Protein AF-I1YK06-F1 (afdb_monomer_lite)

pLDDT: mean 90.53, std 10.98, range [34.44, 98.31]

Foldseek 3Di:
DVVLQVVLLCLLCVLLVFDDPVDGAAEEEDAPQVQCCVPPVRDDDDGAWAADLVRSYIYGHPPADPPPDLLSSLVSSLRSNVSSCVVVVQDDPPDDDLVSVLVSNLSSLVSSQVSCVVVVHDCVVSVVCNVCSVCVNVDDDD

Sequence (142 aa):
MKTLVEQLFIWAVTLSGYPDPDMRPNITALPTKTIMDEVCGGVLCNAVAYYDADTETIFYNENMDFSTDHYDRSFLVHEMVHFLQHKQGKLSATGMSCQERIALEQKAYQIQLFFLKEHKQQTYDTEMALAMLPSACQQPDS

Organism: Methylophaga frappieri (strain ATCC BAA-2434 / DSM 25690 / JAM7) (NCBI:txid754477)

Radius of gyration: 14.61 Å; chains: 1; bounding box: 38×36×34 Å

Secondary structure (DSSP, 8-state):
-HHHHHHHHHHHHHHH-PPP-S---EEEEE-HHHHHHHHHTTS-----EEEETTTTEEEEETT--TTT-HHHHHHHHHHHHHHHHHHTT-S-SSS--HHHHHHHHHHHHHHHHHHHHHTT---HHHHHHHHHGGGGGGS---

Structure (mmCIF, N/CA/C/O backbone):
data_AF-I1YK06-F1
#
_entry.id   AF-I1YK06-F1
#
loop_
_atom_site.group_PDB
_atom_site.id
_atom_site.type_symbol
_atom_site.label_atom_id
_atom_site.label_alt_id
_atom_site.label_comp_id
_atom_site.label_asym_id
_atom_site.label_entity_id
_atom_site.label_seq_id
_atom_site.pdbx_PDB_ins_code
_atom_site.Cartn_x
_atom_site.Cartn_y
_atom_site.Cartn_z
_atom_site.occupancy
_atom_site.B_iso_or_equiv
_atom_site.auth_seq_id
_atom_site.auth_comp_id
_atom_site.auth_asym_id
_atom_site.auth_atom_id
_atom_site.pdbx_PDB_model_num
ATOM 1 N N . MET A 1 1 ? 9.105 -16.135 -2.134 1.00 68.19 1 MET A N 1
ATOM 2 C CA . MET A 1 1 ? 7.957 -15.233 -1.908 1.00 68.19 1 MET A CA 1
ATOM 3 C C . MET A 1 1 ? 7.408 -15.319 -0.486 1.00 68.19 1 MET A C 1
ATOM 5 O O . MET A 1 1 ? 7.471 -14.316 0.201 1.00 68.19 1 MET A O 1
ATOM 9 N N . LYS A 1 2 ? 6.965 -16.489 0.010 1.00 76.81 2 LYS A N 1
ATOM 10 C CA . LYS A 1 2 ? 6.349 -16.622 1.351 1.00 76.81 2 LYS A CA 1
ATOM 11 C C . LYS A 1 2 ? 7.135 -15.951 2.495 1.00 76.81 2 LYS A C 1
ATOM 13 O O . LYS A 1 2 ? 6.567 -15.156 3.225 1.00 76.81 2 LYS A O 1
ATOM 18 N N . THR A 1 3 ? 8.445 -16.185 2.600 1.00 87.12 3 THR A N 1
ATOM 19 C CA . THR A 1 3 ? 9.286 -15.566 3.645 1.00 87.12 3 THR A CA 1
ATOM 20 C C . THR A 1 3 ? 9.351 -14.038 3.555 1.00 87.12 3 THR A C 1
ATOM 22 O O . THR A 1 3 ? 9.384 -13.375 4.583 1.00 87.12 3 THR A O 1
ATOM 25 N N . LEU A 1 4 ? 9.348 -13.474 2.342 1.00 90.88 4 LEU A N 1
ATOM 26 C CA . LEU A 1 4 ? 9.351 -12.023 2.146 1.00 90.88 4 LEU A CA 1
ATOM 27 C C . LEU A 1 4 ? 8.024 -11.415 2.602 1.00 90.88 4 LEU A C 1
ATOM 29 O O . LEU A 1 4 ? 8.022 -10.415 3.308 1.00 90.88 4 LEU A O 1
ATOM 33 N N . VAL A 1 5 ? 6.909 -12.042 2.225 1.00 91.81 5 VAL A N 1
ATOM 34 C CA . VAL A 1 5 ? 5.565 -11.596 2.608 1.00 91.81 5 VAL A CA 1
ATOM 35 C C . VAL A 1 5 ? 5.435 -11.532 4.127 1.00 91.81 5 VAL A C 1
ATOM 37 O O . VAL A 1 5 ? 4.997 -10.514 4.645 1.00 91.81 5 VAL A O 1
ATOM 40 N N . GLU A 1 6 ? 5.901 -12.556 4.844 1.00 93.56 6 GLU A N 1
ATOM 41 C CA . GLU A 1 6 ? 5.921 -12.546 6.314 1.00 93.56 6 GLU A CA 1
ATOM 42 C C . GLU A 1 6 ? 6.774 -11.403 6.881 1.00 93.56 6 GLU A C 1
ATOM 44 O O . GLU A 1 6 ? 6.343 -10.696 7.787 1.00 93.56 6 GLU A O 1
ATOM 49 N N . GLN A 1 7 ? 7.972 -11.183 6.332 1.00 94.50 7 GLN A N 1
ATOM 50 C CA . GLN A 1 7 ? 8.858 -10.107 6.785 1.00 94.50 7 GLN A CA 1
ATOM 51 C C . GLN A 1 7 ? 8.227 -8.723 6.590 1.00 94.50 7 GLN A C 1
ATOM 53 O O . GLN A 1 7 ? 8.264 -7.902 7.503 1.00 94.50 7 GLN A O 1
ATOM 58 N N . LEU A 1 8 ? 7.630 -8.464 5.424 1.00 96.69 8 LEU A N 1
ATOM 59 C CA . LEU A 1 8 ? 6.934 -7.205 5.142 1.00 96.69 8 LEU A CA 1
ATOM 60 C C . LEU A 1 8 ? 5.670 -7.053 5.997 1.00 96.69 8 LEU A C 1
ATOM 62 O O . LEU A 1 8 ? 5.367 -5.954 6.458 1.00 96.69 8 LEU A O 1
ATOM 66 N N . PHE A 1 9 ? 4.973 -8.150 6.285 1.00 97.25 9 PHE A N 1
ATOM 67 C CA . PHE A 1 9 ? 3.795 -8.114 7.144 1.00 97.25 9 PHE A CA 1
ATOM 68 C C . PHE A 1 9 ? 4.151 -7.755 8.591 1.00 97.25 9 PHE A C 1
ATOM 70 O O . PHE A 1 9 ? 3.448 -6.966 9.220 1.00 97.25 9 PHE A O 1
ATOM 77 N N . ILE A 1 10 ? 5.290 -8.239 9.102 1.00 96.44 10 ILE A N 1
ATOM 78 C CA . ILE A 1 10 ? 5.812 -7.833 10.416 1.00 96.44 10 ILE A CA 1
ATOM 79 C C . ILE A 1 10 ? 6.064 -6.321 10.460 1.00 96.44 10 ILE A C 1
ATOM 81 O O . ILE A 1 10 ? 5.735 -5.686 11.464 1.00 96.44 10 ILE A O 1
ATOM 85 N N . TRP A 1 11 ? 6.595 -5.725 9.385 1.00 97.31 11 TRP A N 1
ATOM 86 C CA . TRP A 1 11 ? 6.727 -4.268 9.281 1.00 97.31 11 TRP A CA 1
ATOM 87 C C . TRP A 1 11 ? 5.368 -3.572 9.379 1.00 97.31 11 TRP A C 1
ATOM 89 O O . TRP A 1 11 ? 5.216 -2.649 10.181 1.00 97.31 11 TRP A O 1
ATOM 99 N N . ALA A 1 12 ? 4.374 -4.035 8.616 1.00 97.75 12 ALA A N 1
ATOM 100 C CA . ALA A 1 12 ? 3.031 -3.462 8.626 1.00 97.75 12 ALA A CA 1
ATOM 101 C C . ALA A 1 12 ? 2.383 -3.543 10.020 1.00 97.75 12 ALA A C 1
ATOM 103 O O . ALA A 1 12 ? 1.906 -2.529 10.529 1.00 97.75 12 ALA A O 1
ATOM 104 N N . VAL A 1 13 ? 2.429 -4.703 10.681 1.00 97.50 13 VAL A N 1
ATOM 105 C CA . VAL A 1 13 ? 1.917 -4.908 12.051 1.00 97.50 13 VAL A CA 1
ATOM 106 C C . VAL A 1 13 ? 2.639 -3.995 13.046 1.00 97.50 13 VAL A C 1
ATOM 108 O O . VAL A 1 13 ? 2.001 -3.216 13.755 1.00 97.50 13 VAL A O 1
ATOM 111 N N . THR A 1 14 ? 3.974 -4.018 13.047 1.00 96.81 14 THR A N 1
ATOM 112 C CA . THR A 1 14 ? 4.795 -3.277 14.020 1.00 96.81 14 THR A CA 1
ATOM 113 C C . THR A 1 14 ? 4.616 -1.764 13.891 1.00 96.81 14 THR A C 1
ATOM 115 O O . THR A 1 14 ? 4.465 -1.074 14.897 1.00 96.81 14 THR A O 1
ATOM 118 N N . LEU A 1 15 ? 4.616 -1.231 12.665 1.00 96.31 15 LEU A N 1
ATOM 119 C CA . LEU A 1 15 ? 4.544 0.215 12.426 1.00 96.31 15 LEU A CA 1
ATOM 120 C C . LEU A 1 15 ? 3.113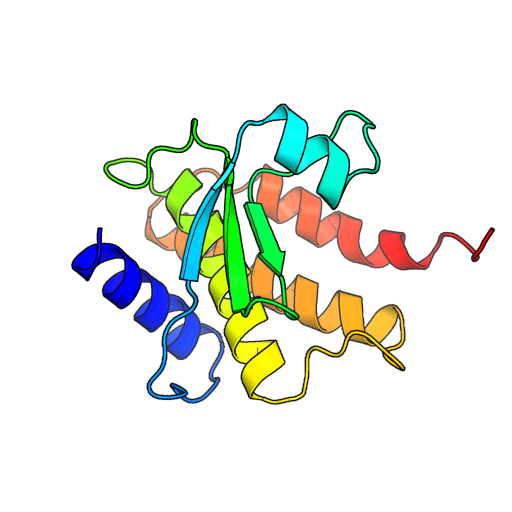 0.765 12.484 1.00 96.31 15 LEU A C 1
ATOM 122 O O . LEU A 1 15 ? 2.902 1.931 12.841 1.00 96.31 15 LEU A O 1
ATOM 126 N N . SER A 1 16 ? 2.112 -0.048 12.135 1.00 95.88 16 SER A N 1
ATOM 127 C CA . SER A 1 16 ? 0.710 0.366 12.242 1.00 95.88 16 SER A CA 1
ATOM 128 C C . SER A 1 16 ? 0.193 0.323 13.675 1.00 95.88 16 SER A C 1
ATOM 130 O O . SER A 1 16 ? -0.641 1.159 14.030 1.00 95.88 16 SER A O 1
ATOM 132 N N . GLY A 1 17 ? 0.704 -0.605 14.490 1.00 96.25 17 GLY A N 1
ATOM 133 C CA . GLY A 1 17 ? 0.186 -0.902 15.823 1.00 96.25 17 GLY A CA 1
ATOM 134 C C . GLY A 1 17 ? -1.110 -1.718 15.806 1.00 96.25 17 GLY A C 1
ATOM 135 O O . GLY A 1 17 ? -1.744 -1.860 16.851 1.00 96.25 17 GLY A O 1
ATOM 136 N N . TYR A 1 18 ? -1.530 -2.229 14.643 1.00 96.50 18 TYR A N 1
ATOM 137 C CA . TYR A 1 18 ? -2.650 -3.163 14.555 1.00 96.50 18 TYR A CA 1
ATOM 138 C C . TYR A 1 18 ? -2.227 -4.563 15.008 1.00 96.50 18 TYR A C 1
ATOM 140 O O . TYR A 1 18 ? -1.091 -4.957 14.752 1.00 96.50 18 TYR A O 1
ATOM 148 N N . PRO A 1 19 ? -3.112 -5.326 15.675 1.00 95.75 19 PRO A N 1
ATOM 149 C CA . PRO A 1 19 ? -2.801 -6.700 16.050 1.00 95.75 19 PRO A CA 1
ATOM 150 C C . PRO A 1 19 ? -2.643 -7.579 14.800 1.00 95.75 19 PRO A C 1
ATOM 152 O O . PRO A 1 19 ? -3.322 -7.356 13.795 1.00 95.75 19 PRO A O 1
ATOM 155 N N . ASP A 1 20 ? -1.763 -8.583 14.874 1.00 95.62 20 ASP A N 1
ATOM 156 C CA . ASP A 1 20 ? -1.651 -9.613 13.834 1.00 95.62 20 ASP A CA 1
ATOM 157 C C . ASP A 1 20 ? -2.948 -10.447 13.830 1.00 95.62 20 ASP A C 1
ATOM 159 O O . ASP A 1 20 ? -3.310 -10.994 14.874 1.00 95.62 20 ASP A O 1
ATOM 163 N N . PRO A 1 21 ? -3.684 -10.527 12.705 1.00 94.31 21 PRO A N 1
ATOM 164 C CA . PRO A 1 21 ? -4.929 -11.284 12.627 1.00 94.31 21 PRO A CA 1
ATOM 165 C C . PRO A 1 21 ? -4.721 -12.805 12.461 1.00 94.31 21 PRO A C 1
ATOM 167 O O . PRO A 1 21 ? -5.684 -13.502 12.155 1.00 94.31 21 PRO A O 1
ATOM 170 N N . ASP A 1 22 ? -3.490 -13.320 12.589 1.00 92.69 22 ASP A N 1
ATOM 171 C CA . ASP A 1 22 ? -3.104 -14.722 12.326 1.00 92.69 22 ASP A CA 1
ATOM 172 C C . ASP A 1 22 ? -3.439 -15.193 10.897 1.00 92.69 22 ASP A C 1
ATOM 174 O O . ASP A 1 22 ? -3.547 -16.384 10.592 1.00 92.69 22 ASP A O 1
ATOM 178 N N . MET A 1 23 ? -3.578 -14.235 9.983 1.00 92.06 23 MET A N 1
ATOM 179 C CA . MET A 1 23 ? -3.827 -14.462 8.568 1.00 92.06 23 MET A CA 1
ATOM 180 C C . MET A 1 23 ? -3.052 -13.464 7.715 1.00 92.06 23 MET A C 1
ATOM 182 O O . MET A 1 23 ? -2.604 -12.415 8.185 1.00 92.06 23 MET A O 1
ATOM 186 N N . ARG A 1 24 ? -2.869 -13.812 6.445 1.00 93.50 24 ARG A N 1
ATOM 187 C CA . ARG A 1 24 ? -2.156 -12.995 5.464 1.00 93.50 24 ARG A CA 1
ATOM 188 C C . ARG A 1 24 ? -3.073 -12.710 4.279 1.00 93.50 24 ARG A C 1
ATOM 190 O O . ARG A 1 24 ? -3.893 -13.572 3.957 1.00 93.50 24 ARG A O 1
ATOM 197 N N . PRO A 1 25 ? -2.934 -11.543 3.633 1.00 95.12 25 PRO A N 1
ATOM 198 C CA . PRO A 1 25 ? -3.637 -11.282 2.388 1.00 95.12 25 PRO A CA 1
ATOM 199 C C . PRO A 1 25 ? -3.144 -12.228 1.289 1.00 95.12 25 PRO A C 1
ATOM 201 O O . PRO A 1 25 ? -1.977 -12.642 1.279 1.00 95.12 25 PRO A O 1
ATOM 204 N N . ASN A 1 26 ? -4.018 -12.527 0.331 1.00 95.94 26 ASN A N 1
ATOM 205 C CA . ASN A 1 26 ? -3.577 -13.103 -0.937 1.00 95.94 26 ASN A CA 1
ATOM 206 C C . ASN A 1 26 ? -2.764 -12.054 -1.704 1.00 95.94 26 ASN A C 1
ATOM 208 O O . ASN A 1 26 ? -2.989 -10.858 -1.541 1.00 95.94 26 ASN A O 1
ATOM 212 N N . ILE A 1 27 ? -1.812 -12.478 -2.534 1.00 96.19 27 ILE A N 1
ATOM 213 C CA . ILE A 1 27 ? -0.987 -11.559 -3.329 1.00 96.19 27 ILE A CA 1
ATOM 214 C C . ILE A 1 27 ? -0.955 -12.064 -4.765 1.00 96.19 27 ILE A C 1
ATOM 216 O O . ILE A 1 27 ? -0.496 -13.182 -5.011 1.00 96.19 27 ILE A O 1
ATOM 220 N N . THR A 1 28 ? -1.424 -11.234 -5.695 1.00 97.00 28 THR A N 1
ATOM 221 C CA . THR A 1 28 ? -1.629 -11.621 -7.095 1.00 97.00 28 THR A CA 1
ATOM 222 C C . THR A 1 28 ? -1.106 -10.545 -8.040 1.00 97.00 28 THR A C 1
ATOM 224 O O . THR A 1 28 ? -1.435 -9.371 -7.902 1.00 97.00 28 THR A O 1
ATOM 227 N N . ALA A 1 29 ? -0.302 -10.955 -9.021 1.00 96.69 29 ALA A N 1
ATOM 228 C CA . ALA A 1 29 ? 0.168 -10.070 -10.080 1.00 96.69 29 ALA A CA 1
ATOM 229 C C . ALA A 1 29 ? -0.944 -9.821 -11.105 1.00 96.69 29 ALA A C 1
ATOM 231 O O . ALA A 1 29 ? -1.620 -10.766 -11.517 1.00 96.69 29 ALA A O 1
ATOM 232 N N . LEU A 1 30 ? -1.083 -8.579 -11.559 1.00 96.19 30 LEU A N 1
ATOM 233 C CA . LEU A 1 30 ? -1.936 -8.189 -12.675 1.00 96.19 30 LEU A CA 1
ATOM 234 C C . LEU A 1 30 ? -1.137 -7.399 -13.720 1.00 96.19 30 LEU A C 1
ATOM 236 O O . LEU A 1 30 ? -0.180 -6.698 -13.371 1.00 96.19 30 LEU A O 1
ATOM 240 N N . PRO A 1 31 ? -1.553 -7.441 -14.997 1.00 95.25 31 PRO A N 1
ATOM 241 C CA . PRO A 1 31 ? -0.998 -6.565 -16.018 1.00 95.25 31 PRO A CA 1
ATOM 242 C C . PRO A 1 31 ? -1.190 -5.089 -15.659 1.00 95.25 31 PRO A C 1
ATOM 244 O O . PRO A 1 31 ? -2.238 -4.703 -15.138 1.00 95.25 31 PRO A O 1
ATOM 247 N N . THR A 1 32 ? -0.229 -4.238 -16.035 1.00 90.19 32 THR A N 1
ATOM 248 C CA . THR A 1 32 ? -0.284 -2.777 -15.815 1.00 90.19 32 THR A CA 1
ATOM 249 C C . THR A 1 32 ? -1.623 -2.171 -16.225 1.00 90.19 32 THR A C 1
ATOM 251 O O . THR A 1 32 ? -2.206 -1.386 -15.485 1.00 90.19 32 THR A O 1
ATOM 254 N N . LYS A 1 33 ? -2.135 -2.566 -17.398 1.00 90.06 33 LYS A N 1
ATOM 255 C CA . LYS A 1 33 ? -3.405 -2.053 -17.915 1.00 90.06 33 LYS A CA 1
ATOM 256 C C . LYS A 1 33 ? -4.572 -2.375 -16.977 1.00 90.06 33 LYS A C 1
ATOM 258 O O . LYS A 1 33 ? -5.399 -1.509 -16.742 1.00 90.06 33 LYS A O 1
ATOM 263 N N . THR A 1 34 ? -4.611 -3.583 -16.419 1.00 92.69 34 THR A N 1
ATOM 264 C CA . THR A 1 34 ? -5.668 -3.989 -15.488 1.00 92.69 34 THR A CA 1
ATOM 265 C C . THR A 1 34 ? -5.608 -3.170 -14.202 1.00 92.69 34 THR A C 1
ATOM 267 O O . THR A 1 34 ? -6.639 -2.678 -13.771 1.00 92.69 34 THR A O 1
ATOM 270 N N . ILE A 1 35 ? -4.416 -2.932 -13.640 1.00 91.50 35 ILE A N 1
ATOM 271 C CA . ILE A 1 35 ? -4.269 -2.047 -12.469 1.00 91.50 35 ILE A CA 1
ATOM 272 C C . ILE A 1 35 ? -4.813 -0.639 -12.770 1.00 91.50 35 ILE A C 1
ATOM 274 O O . ILE A 1 35 ? -5.549 -0.076 -11.965 1.00 91.50 35 ILE A O 1
ATOM 278 N N . MET A 1 36 ? -4.487 -0.072 -13.935 1.00 88.12 36 MET A N 1
ATOM 279 C CA . MET A 1 36 ? -4.964 1.262 -14.328 1.00 88.12 36 MET A CA 1
ATOM 280 C C . MET A 1 36 ? -6.480 1.307 -14.552 1.00 88.12 36 MET A C 1
ATOM 282 O O . MET A 1 36 ? -7.133 2.277 -14.166 1.00 88.12 36 MET A O 1
ATOM 286 N N . ASP A 1 37 ? -7.038 0.278 -15.189 1.00 89.00 37 ASP A N 1
ATOM 287 C CA . ASP A 1 37 ? -8.473 0.182 -15.450 1.00 89.00 37 ASP A CA 1
ATOM 288 C C . ASP A 1 37 ? -9.257 0.110 -14.125 1.00 89.00 37 ASP A C 1
ATOM 290 O O . ASP A 1 37 ? -10.215 0.863 -13.951 1.00 89.00 37 ASP A O 1
ATOM 294 N N . GLU A 1 38 ? -8.799 -0.706 -13.170 1.00 87.00 38 GLU A N 1
ATOM 295 C CA . GLU A 1 38 ? -9.455 -0.909 -11.869 1.00 87.00 38 GLU A CA 1
ATOM 296 C C . GLU A 1 38 ? -9.300 0.290 -10.921 1.00 87.00 38 GLU A C 1
ATOM 298 O O . GLU A 1 38 ? -10.276 0.751 -10.333 1.00 87.00 38 GLU A O 1
ATOM 303 N N . VAL A 1 39 ? -8.086 0.833 -10.772 1.00 85.56 39 VAL A N 1
ATOM 304 C CA . VAL A 1 39 ? -7.824 1.898 -9.785 1.00 85.56 39 VAL A CA 1
ATOM 305 C C . VAL A 1 39 ? -8.218 3.276 -10.316 1.00 85.56 39 VAL A C 1
ATOM 307 O O . VAL A 1 39 ? -8.648 4.144 -9.559 1.00 85.56 39 VAL A O 1
ATOM 310 N N . CYS A 1 40 ? -8.063 3.499 -11.622 1.00 84.56 40 CYS A N 1
ATOM 311 C CA . CYS A 1 40 ? -8.121 4.834 -12.220 1.00 84.56 40 CYS A CA 1
ATOM 312 C C . CYS A 1 40 ? -9.191 4.966 -13.307 1.00 84.56 40 CYS A C 1
ATOM 314 O O . CYS A 1 40 ? -9.219 5.971 -14.020 1.00 84.56 40 CYS A O 1
ATOM 316 N N . GLY A 1 41 ? -10.063 3.965 -13.468 1.00 82.56 41 GLY A N 1
ATOM 317 C CA . GLY A 1 41 ? -11.138 3.988 -14.461 1.00 82.56 41 GLY A CA 1
ATOM 318 C C . GLY A 1 41 ? -10.627 4.088 -15.901 1.00 82.56 41 GLY A C 1
ATOM 319 O O . GLY A 1 41 ? -11.273 4.710 -16.745 1.00 82.56 41 GLY A O 1
ATOM 320 N N . GLY A 1 42 ? -9.434 3.549 -16.174 1.00 70.75 42 GLY A N 1
ATOM 321 C CA . GLY A 1 42 ? -8.786 3.582 -17.490 1.00 70.75 42 GLY A CA 1
ATOM 322 C C . GLY A 1 42 ? -8.085 4.904 -17.828 1.00 70.75 42 GLY A C 1
ATOM 323 O O . GLY A 1 42 ? -7.589 5.075 -18.945 1.00 70.75 42 GLY A O 1
ATOM 324 N N . VAL A 1 43 ? -8.017 5.845 -16.880 1.00 73.81 43 VAL A N 1
ATOM 325 C CA . VAL A 1 43 ? -7.208 7.066 -16.998 1.00 73.81 43 VAL A CA 1
ATOM 326 C C . VAL A 1 43 ? -5.766 6.770 -16.594 1.00 73.81 43 VAL A C 1
ATOM 328 O O . VAL A 1 43 ? -5.500 5.978 -15.691 1.00 73.81 43 VAL A O 1
ATOM 331 N N . LEU A 1 44 ? -4.812 7.422 -17.263 1.00 72.44 44 LEU A N 1
ATOM 332 C CA . LEU A 1 44 ? -3.401 7.272 -16.930 1.00 72.44 44 LEU A CA 1
ATOM 333 C C . LEU A 1 44 ? -3.118 7.768 -15.506 1.00 72.44 44 LEU A C 1
ATOM 335 O O . LEU A 1 44 ? -3.345 8.935 -15.193 1.00 72.44 44 LEU A O 1
ATOM 339 N N . CYS A 1 45 ? -2.593 6.879 -14.667 1.00 78.31 45 CYS A N 1
ATOM 340 C CA . CYS A 1 45 ? -2.238 7.156 -13.283 1.00 78.31 45 CYS A CA 1
ATOM 341 C C . CYS A 1 45 ? -1.015 6.336 -12.858 1.00 78.31 45 CYS A C 1
ATOM 343 O O . CYS A 1 45 ? -0.596 5.413 -13.555 1.00 78.31 45 CYS A O 1
ATOM 345 N N . ASN A 1 46 ? -0.471 6.661 -11.686 1.00 80.62 46 ASN A N 1
ATOM 346 C CA . ASN A 1 46 ? 0.727 6.022 -11.137 1.00 80.62 46 ASN A CA 1
ATOM 347 C C . ASN A 1 46 ? 0.404 4.873 -10.164 1.00 80.62 46 ASN A C 1
ATOM 349 O O . ASN A 1 46 ? 1.243 4.516 -9.341 1.00 80.62 46 ASN A O 1
ATOM 353 N N . ALA A 1 47 ? -0.812 4.320 -10.211 1.00 85.38 47 ALA A N 1
ATOM 354 C CA . ALA A 1 47 ? -1.180 3.188 -9.371 1.00 85.38 47 ALA A CA 1
ATOM 355 C C . ALA A 1 47 ? -0.399 1.938 -9.800 1.00 85.38 47 ALA A C 1
ATOM 357 O O . ALA A 1 47 ? -0.386 1.568 -10.975 1.00 85.38 47 ALA A O 1
ATOM 358 N N . VAL A 1 48 ? 0.251 1.288 -8.837 1.00 93.06 48 VAL A N 1
ATOM 359 C CA . VAL A 1 48 ? 1.056 0.075 -9.067 1.00 93.06 48 VAL A CA 1
ATOM 360 C C . VAL A 1 48 ? 0.590 -1.113 -8.234 1.00 93.06 48 VAL A C 1
ATOM 362 O O . VAL A 1 48 ? 0.917 -2.247 -8.567 1.00 93.06 48 VAL A O 1
ATOM 365 N N . ALA A 1 49 ? -0.195 -0.874 -7.187 1.00 95.62 49 ALA A N 1
ATOM 366 C CA . ALA A 1 49 ? -0.818 -1.897 -6.365 1.00 95.62 49 ALA A CA 1
ATOM 367 C C . ALA A 1 49 ? -2.100 -1.345 -5.729 1.00 95.62 49 ALA A C 1
ATOM 369 O O . ALA A 1 49 ? -2.281 -0.127 -5.683 1.00 95.62 49 ALA A O 1
ATOM 370 N N . TYR A 1 50 ? -2.978 -2.241 -5.285 1.00 95.81 50 TYR A N 1
ATOM 371 C CA . TYR A 1 50 ? -4.136 -1.915 -4.456 1.00 95.81 50 TYR A CA 1
ATOM 372 C C . TYR A 1 50 ? -4.590 -3.141 -3.655 1.00 95.81 50 TYR A C 1
ATOM 374 O O . TYR A 1 50 ? -4.412 -4.291 -4.076 1.00 95.81 50 TYR A O 1
ATOM 382 N N . TYR A 1 51 ? -5.203 -2.895 -2.504 1.00 96.56 51 TYR A N 1
ATOM 383 C CA . TYR A 1 51 ? -5.879 -3.899 -1.699 1.00 96.56 51 TYR A CA 1
ATOM 384 C C . TYR A 1 51 ? -7.374 -3.959 -2.029 1.00 96.56 51 TYR A C 1
ATOM 386 O O . TYR A 1 51 ? -8.088 -2.963 -1.925 1.00 96.56 51 TYR A O 1
ATOM 394 N N . ASP A 1 52 ? -7.855 -5.153 -2.367 1.00 94.88 52 ASP A N 1
ATOM 395 C CA . ASP A 1 52 ? -9.276 -5.452 -2.500 1.00 94.88 52 ASP A CA 1
ATOM 396 C C . ASP A 1 52 ? -9.817 -6.104 -1.220 1.00 94.88 52 ASP A C 1
ATOM 398 O O . ASP A 1 52 ? -9.382 -7.186 -0.809 1.00 94.88 52 ASP A O 1
ATOM 402 N N . ALA A 1 53 ? -10.792 -5.443 -0.596 1.00 92.62 53 ALA A N 1
ATOM 403 C CA . ALA A 1 53 ? -11.434 -5.919 0.622 1.00 92.62 53 ALA A CA 1
ATOM 404 C C . ALA A 1 53 ? -12.384 -7.101 0.368 1.00 92.62 53 ALA A C 1
ATO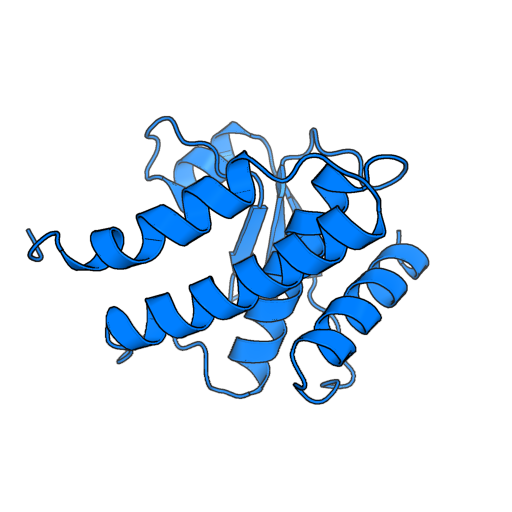M 406 O O . ALA A 1 53 ? -12.534 -7.932 1.264 1.00 92.62 53 ALA A O 1
ATOM 407 N N . ASP A 1 54 ? -12.976 -7.217 -0.827 1.00 91.94 54 ASP A N 1
ATOM 408 C CA . ASP A 1 54 ? -13.966 -8.259 -1.128 1.00 91.94 54 ASP A CA 1
ATOM 409 C C . ASP A 1 54 ? -13.310 -9.639 -1.269 1.00 91.94 54 ASP A C 1
ATOM 411 O O . ASP A 1 54 ? -13.818 -10.638 -0.755 1.00 91.94 54 ASP A O 1
ATOM 415 N N . THR A 1 55 ? -12.152 -9.706 -1.935 1.00 94.56 55 THR A N 1
ATOM 416 C CA . THR A 1 55 ? -11.376 -10.951 -2.093 1.00 94.56 55 THR A CA 1
ATOM 417 C C . THR A 1 55 ? -10.219 -11.092 -1.102 1.00 94.56 55 THR A C 1
ATOM 419 O O . THR A 1 55 ? -9.531 -12.116 -1.100 1.00 94.56 55 THR A O 1
ATOM 422 N N . GLU A 1 56 ? -9.983 -10.073 -0.273 1.00 95.25 56 GLU A N 1
ATOM 423 C CA . GLU A 1 56 ? -8.841 -9.962 0.642 1.00 95.25 56 GLU A CA 1
ATOM 424 C C . GLU A 1 56 ? -7.485 -10.167 -0.053 1.00 95.25 56 GLU A C 1
ATOM 426 O O . GLU A 1 56 ? -6.568 -10.814 0.472 1.00 95.25 56 GLU A O 1
ATOM 431 N N . THR A 1 57 ? -7.368 -9.600 -1.253 1.00 97.12 57 THR A N 1
ATOM 432 C CA . THR A 1 57 ? -6.216 -9.767 -2.140 1.00 97.12 57 THR A CA 1
ATOM 433 C C . THR A 1 57 ? -5.511 -8.439 -2.356 1.00 97.12 57 THR A C 1
ATOM 435 O O . THR A 1 57 ? -6.133 -7.424 -2.645 1.00 97.12 57 THR A O 1
ATOM 438 N N . ILE A 1 58 ? -4.187 -8.456 -2.245 1.00 97.56 58 ILE A N 1
ATOM 439 C CA . ILE A 1 58 ? -3.321 -7.392 -2.734 1.00 97.56 58 ILE A CA 1
ATOM 440 C C . ILE A 1 58 ? -3.005 -7.700 -4.192 1.00 97.56 58 ILE A C 1
ATOM 442 O O . ILE A 1 58 ? -2.338 -8.695 -4.505 1.00 97.56 58 ILE A O 1
ATOM 446 N N . PHE A 1 59 ? -3.477 -6.836 -5.078 1.00 97.56 59 PHE A N 1
ATOM 447 C CA . PHE A 1 59 ? -3.119 -6.867 -6.482 1.00 97.56 59 PHE A CA 1
ATOM 448 C C . PHE A 1 59 ? -1.951 -5.925 -6.729 1.00 97.56 59 PHE A C 1
ATOM 450 O O . PHE A 1 59 ? -1.914 -4.819 -6.194 1.00 97.56 59 PHE A O 1
ATOM 457 N N . TYR A 1 60 ? -0.983 -6.363 -7.525 1.00 96.81 60 TYR A N 1
ATOM 458 C CA . TYR A 1 60 ? 0.196 -5.567 -7.850 1.00 96.81 60 TYR A CA 1
ATOM 459 C C . TYR A 1 60 ? 0.549 -5.687 -9.327 1.00 96.81 60 TYR A C 1
ATOM 461 O O . TYR A 1 60 ? 0.210 -6.671 -9.984 1.00 96.81 60 TYR A O 1
ATOM 469 N N . ASN A 1 61 ? 1.244 -4.687 -9.854 1.00 95.75 61 ASN A N 1
ATOM 470 C CA . ASN A 1 61 ? 1.706 -4.680 -11.229 1.00 95.75 61 ASN A CA 1
ATOM 471 C C . ASN A 1 61 ? 2.767 -5.769 -11.439 1.00 95.75 61 ASN A C 1
ATOM 473 O O . ASN A 1 61 ? 3.793 -5.792 -10.763 1.00 95.75 61 ASN A O 1
ATOM 477 N N . GLU A 1 62 ? 2.551 -6.648 -12.412 1.00 95.38 62 GLU A N 1
ATOM 478 C CA . GLU A 1 62 ? 3.441 -7.771 -12.729 1.00 95.38 62 GLU A CA 1
ATOM 479 C C . GLU A 1 62 ? 4.905 -7.384 -13.005 1.00 95.38 62 GLU A C 1
ATOM 481 O O . GLU A 1 62 ? 5.788 -8.231 -12.890 1.00 95.38 62 GLU A O 1
ATOM 486 N N . ASN A 1 63 ? 5.169 -6.117 -13.337 1.00 94.56 63 ASN A N 1
ATOM 487 C CA . ASN A 1 63 ? 6.510 -5.601 -13.609 1.00 94.56 63 ASN A CA 1
ATOM 488 C C . ASN A 1 63 ? 7.313 -5.235 -12.347 1.00 94.56 63 ASN A C 1
ATOM 490 O O . ASN A 1 63 ? 8.475 -4.854 -12.476 1.00 94.56 63 ASN A O 1
ATOM 494 N N . MET A 1 64 ? 6.722 -5.328 -11.152 1.00 94.44 64 MET A N 1
ATOM 495 C CA . MET A 1 64 ? 7.404 -5.014 -9.892 1.00 94.44 64 MET A CA 1
ATOM 496 C C . MET A 1 64 ? 8.380 -6.123 -9.472 1.00 94.44 64 MET A C 1
ATOM 498 O O . MET A 1 64 ? 8.052 -7.314 -9.516 1.00 94.44 64 MET A O 1
ATOM 502 N N . ASP A 1 65 ? 9.557 -5.738 -8.981 1.00 94.56 65 ASP A N 1
ATOM 503 C CA . ASP A 1 65 ? 10.581 -6.636 -8.454 1.00 94.56 65 ASP A CA 1
ATOM 504 C C . ASP A 1 65 ? 10.672 -6.600 -6.924 1.00 94.56 65 ASP A C 1
ATOM 506 O O . ASP A 1 65 ? 11.529 -5.967 -6.306 1.00 94.56 65 ASP A O 1
ATOM 510 N N . PHE A 1 66 ? 9.870 -7.441 -6.279 1.00 94.44 66 PHE A N 1
ATOM 511 C CA . PHE A 1 66 ? 9.963 -7.629 -4.833 1.00 94.44 66 PHE A CA 1
ATOM 512 C C . PHE A 1 66 ? 11.209 -8.405 -4.383 1.00 94.44 66 PHE A C 1
ATOM 514 O O . PHE A 1 66 ? 11.447 -8.536 -3.179 1.00 94.44 66 PHE A O 1
ATOM 521 N N . SER A 1 67 ? 12.006 -8.985 -5.282 1.00 91.38 67 SER A N 1
ATOM 522 C CA . SER A 1 67 ? 13.174 -9.787 -4.904 1.00 91.38 67 SER A CA 1
ATOM 523 C C . SER A 1 67 ? 14.398 -8.932 -4.587 1.00 91.38 67 SER A C 1
ATOM 525 O O . SER A 1 67 ? 15.160 -9.295 -3.683 1.00 91.38 67 SER A O 1
ATOM 527 N N . THR A 1 68 ? 14.539 -7.772 -5.228 1.00 92.25 68 THR A N 1
ATOM 528 C CA . THR A 1 68 ? 15.678 -6.874 -4.996 1.00 92.25 68 THR A CA 1
ATOM 529 C C . THR A 1 68 ? 15.287 -5.436 -4.684 1.00 92.25 68 THR A C 1
ATOM 531 O O . THR A 1 68 ? 16.037 -4.772 -3.966 1.00 92.25 68 THR A O 1
ATOM 534 N N . ASP A 1 69 ? 14.106 -4.982 -5.107 1.00 95.94 69 ASP A N 1
ATOM 535 C CA . ASP A 1 69 ? 13.728 -3.581 -4.981 1.00 95.94 69 ASP A CA 1
ATOM 536 C C . ASP A 1 69 ? 12.921 -3.301 -3.701 1.00 95.94 69 ASP A C 1
ATOM 538 O O . ASP A 1 69 ? 11.828 -3.822 -3.464 1.00 95.94 69 ASP A O 1
ATOM 542 N N . HIS A 1 70 ? 13.481 -2.460 -2.829 1.00 96.56 70 HIS A N 1
ATOM 543 C CA . HIS A 1 70 ? 12.801 -2.002 -1.620 1.00 96.56 70 HIS A CA 1
ATOM 544 C C . HIS A 1 70 ? 11.746 -0.93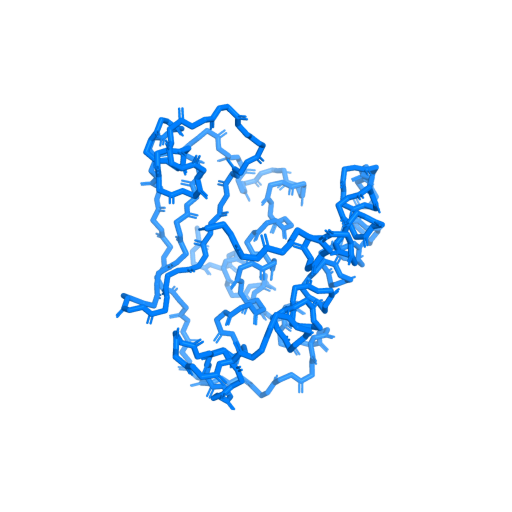0 -1.893 1.00 96.56 70 HIS A C 1
ATOM 546 O O . HIS A 1 70 ? 10.817 -0.796 -1.095 1.00 96.56 70 HIS A O 1
ATOM 552 N N . TYR A 1 71 ? 11.854 -0.197 -2.999 1.00 96.44 71 TYR A N 1
ATOM 553 C CA . TYR A 1 71 ? 10.817 0.722 -3.441 1.00 96.44 71 TYR A CA 1
ATOM 554 C C . TYR A 1 71 ? 9.539 -0.052 -3.785 1.00 96.44 71 TYR A C 1
ATOM 556 O O . TYR A 1 71 ? 8.488 0.228 -3.208 1.00 96.44 71 TYR A O 1
ATOM 564 N N . ASP A 1 72 ? 9.644 -1.126 -4.569 1.00 96.25 72 ASP A N 1
ATOM 565 C CA . ASP A 1 72 ? 8.497 -1.977 -4.911 1.00 96.25 72 ASP A CA 1
ATOM 566 C C . ASP A 1 72 ? 7.899 -2.683 -3.690 1.00 96.25 72 ASP A C 1
ATOM 568 O O . ASP A 1 72 ? 6.680 -2.715 -3.502 1.00 96.25 72 ASP A O 1
ATOM 572 N N . ARG A 1 73 ? 8.748 -3.186 -2.784 1.00 97.25 73 ARG A N 1
ATOM 573 C CA . ARG A 1 73 ? 8.293 -3.760 -1.504 1.00 97.25 73 ARG A CA 1
ATOM 574 C C . ARG A 1 73 ? 7.509 -2.764 -0.652 1.00 97.25 73 ARG A C 1
ATOM 576 O O . ARG A 1 73 ? 6.661 -3.191 0.129 1.00 97.25 73 ARG A O 1
ATOM 583 N N . SER A 1 74 ? 7.787 -1.465 -0.775 1.00 97.50 74 SER A N 1
ATOM 584 C CA . SER A 1 74 ? 7.111 -0.437 0.018 1.00 97.50 74 SER A CA 1
ATOM 585 C C . SER A 1 74 ? 5.610 -0.370 -0.281 1.00 97.50 74 SER A C 1
ATOM 587 O O . SER A 1 74 ? 4.825 -0.157 0.641 1.00 97.50 74 SER A O 1
ATOM 589 N N . PHE A 1 75 ? 5.201 -0.649 -1.523 1.00 97.00 75 PHE A N 1
ATOM 590 C CA . PHE A 1 75 ? 3.788 -0.725 -1.892 1.00 97.00 75 PHE A CA 1
ATOM 591 C C . PHE A 1 75 ? 3.106 -1.945 -1.274 1.00 97.00 75 PHE A C 1
ATOM 593 O O . PHE A 1 75 ? 1.999 -1.826 -0.772 1.00 97.00 75 PHE A O 1
ATOM 600 N N . LEU A 1 76 ? 3.773 -3.102 -1.185 1.00 97.25 76 LEU A N 1
ATOM 601 C CA . LEU A 1 76 ? 3.196 -4.233 -0.446 1.00 97.25 76 LEU A CA 1
ATOM 602 C C . LEU A 1 76 ? 2.981 -3.896 1.032 1.00 97.25 76 LEU A C 1
ATOM 604 O O . LEU A 1 76 ? 1.951 -4.258 1.591 1.00 97.25 76 LEU A O 1
ATOM 608 N N . VAL A 1 77 ? 3.925 -3.193 1.666 1.00 98.06 77 VAL A N 1
ATO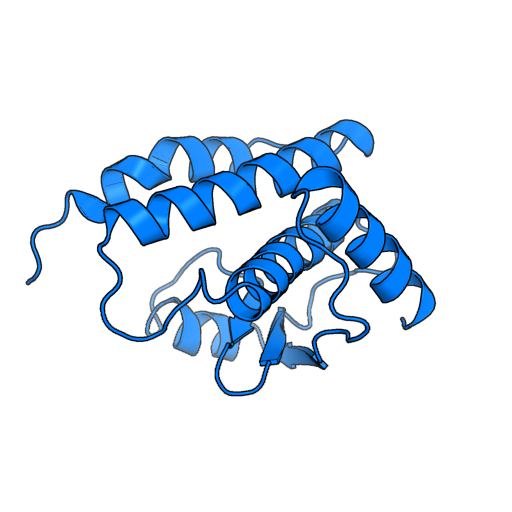M 609 C CA . VAL A 1 77 ? 3.754 -2.744 3.057 1.00 98.06 77 VAL A CA 1
ATOM 610 C C . VAL A 1 77 ? 2.557 -1.798 3.173 1.00 98.06 77 VAL A C 1
ATOM 612 O O . VAL A 1 77 ? 1.782 -1.936 4.116 1.00 98.06 77 VAL A O 1
ATOM 615 N N . HIS A 1 78 ? 2.382 -0.884 2.216 1.00 98.12 78 HIS A N 1
ATOM 616 C CA . HIS A 1 78 ? 1.222 0.004 2.135 1.00 98.12 78 HIS A CA 1
ATOM 617 C C . HIS A 1 78 ? -0.092 -0.792 2.082 1.00 98.12 78 HIS A C 1
ATOM 619 O O . HIS A 1 78 ? -0.933 -0.661 2.971 1.00 98.12 78 HIS A O 1
ATOM 625 N N . GLU A 1 79 ? -0.230 -1.706 1.122 1.00 98.00 79 GLU A N 1
ATOM 626 C CA . GLU A 1 79 ? -1.455 -2.496 0.957 1.00 98.00 79 GLU A CA 1
ATOM 627 C C . GLU A 1 79 ? -1.712 -3.455 2.133 1.00 98.00 79 GLU A C 1
ATOM 629 O O . GLU A 1 79 ? -2.854 -3.701 2.526 1.00 98.00 79 GLU A O 1
ATOM 634 N N . MET A 1 80 ? -0.658 -3.957 2.784 1.00 98.31 80 MET A N 1
ATOM 635 C CA . MET A 1 80 ? -0.790 -4.735 4.021 1.00 98.31 80 MET A CA 1
ATOM 636 C C . MET A 1 80 ? -1.360 -3.900 5.174 1.00 98.31 80 MET A C 1
ATOM 638 O O . MET A 1 80 ? -2.066 -4.442 6.026 1.00 98.31 80 MET A O 1
ATOM 642 N N . VAL A 1 81 ? -1.101 -2.590 5.215 1.00 98.25 81 VAL A N 1
ATOM 643 C CA . VAL A 1 81 ? -1.738 -1.700 6.194 1.00 98.25 81 VAL A CA 1
ATOM 644 C C . VAL A 1 81 ? -3.237 -1.593 5.915 1.00 98.25 81 VAL A C 1
ATOM 646 O O . VAL A 1 81 ? -4.010 -1.667 6.870 1.00 98.25 81 VAL A O 1
ATOM 649 N N . HIS A 1 82 ? -3.670 -1.505 4.655 1.00 97.69 82 HIS A N 1
ATOM 650 C CA . HIS A 1 82 ? -5.098 -1.532 4.311 1.00 97.69 82 HIS A CA 1
ATOM 651 C C . HIS A 1 82 ? -5.770 -2.851 4.680 1.00 97.69 82 HIS A C 1
ATOM 653 O O . HIS A 1 82 ? -6.845 -2.840 5.283 1.00 97.69 82 HIS A O 1
ATOM 659 N N . PHE A 1 83 ? -5.100 -3.980 4.442 1.00 97.69 83 PHE A N 1
ATOM 660 C CA . PHE A 1 83 ? -5.560 -5.275 4.937 1.00 97.69 83 PHE A CA 1
ATOM 661 C C . PHE A 1 83 ? -5.761 -5.259 6.459 1.00 97.69 83 PHE A C 1
ATOM 663 O O . PHE A 1 83 ? -6.824 -5.636 6.951 1.00 97.69 83 PHE A O 1
ATOM 670 N N . LEU A 1 84 ? -4.781 -4.768 7.225 1.00 97.94 84 LEU A N 1
ATOM 671 C CA . LEU A 1 84 ? -4.899 -4.669 8.683 1.00 97.94 84 LEU A CA 1
ATOM 672 C C . LEU A 1 84 ? -6.045 -3.735 9.103 1.00 97.94 84 LEU A C 1
ATOM 674 O O . LEU A 1 84 ? -6.807 -4.071 10.007 1.00 97.94 84 LEU A O 1
ATOM 678 N N . GLN A 1 85 ? -6.217 -2.592 8.434 1.00 97.00 85 GLN A N 1
ATOM 679 C CA . GLN A 1 85 ? -7.332 -1.673 8.683 1.00 97.00 85 GLN A CA 1
ATOM 680 C C . GLN A 1 85 ? -8.688 -2.349 8.435 1.00 97.00 85 GLN A C 1
ATOM 682 O O . GLN A 1 85 ? -9.599 -2.187 9.250 1.00 97.00 85 GLN A O 1
ATOM 687 N N . HIS A 1 86 ? -8.817 -3.137 7.366 1.00 95.88 86 HIS A N 1
ATOM 688 C CA . HIS A 1 86 ? -10.017 -3.925 7.084 1.00 95.88 86 HIS A CA 1
ATOM 689 C C . HIS A 1 86 ? -10.277 -4.964 8.181 1.00 95.88 86 HIS A C 1
ATOM 691 O O . HIS A 1 86 ? -11.381 -5.022 8.719 1.00 95.88 86 HIS A O 1
ATOM 697 N N . LYS A 1 87 ? -9.250 -5.700 8.623 1.00 95.56 87 LYS A N 1
ATOM 698 C CA . LYS A 1 87 ? -9.382 -6.687 9.712 1.00 95.56 87 LYS A CA 1
ATOM 699 C C . LYS A 1 87 ? -9.773 -6.089 11.058 1.00 95.56 87 LYS A C 1
ATOM 701 O O . LYS A 1 87 ? -10.388 -6.776 11.867 1.00 95.56 87 LYS A O 1
ATOM 706 N N . GLN A 1 88 ? -9.472 -4.814 11.289 1.00 94.06 88 GLN A N 1
ATOM 707 C CA . GLN A 1 88 ? -9.933 -4.086 12.474 1.00 94.06 88 GLN A CA 1
ATOM 708 C C . GLN A 1 88 ? -11.320 -3.445 12.304 1.00 94.06 88 GLN A C 1
ATOM 710 O O . GLN A 1 88 ? -11.741 -2.679 13.169 1.00 94.06 88 GLN A O 1
ATOM 715 N N . GLY A 1 89 ? -12.015 -3.698 11.189 1.00 91.44 89 GLY A N 1
ATOM 716 C CA . GLY A 1 89 ? -13.303 -3.076 10.871 1.00 91.44 89 GLY A CA 1
ATOM 717 C C . GLY A 1 89 ? -13.209 -1.568 10.628 1.00 91.44 89 GLY A C 1
ATOM 718 O O . GLY A 1 89 ? -14.221 -0.874 10.688 1.00 91.44 89 GLY A O 1
ATOM 719 N N . LYS A 1 90 ? -11.997 -1.045 10.395 1.00 89.81 90 LYS A N 1
ATOM 720 C CA . LYS A 1 90 ? -11.772 0.376 10.119 1.00 89.81 90 LYS A CA 1
ATOM 721 C C . LYS A 1 90 ? -11.952 0.700 8.653 1.00 89.81 90 LYS A C 1
ATOM 723 O O . LYS A 1 90 ? -12.467 1.766 8.367 1.00 89.81 90 LYS A O 1
ATOM 728 N N . LEU A 1 91 ? -11.520 -0.186 7.754 1.00 86.88 91 LEU A N 1
ATOM 729 C CA . LEU A 1 91 ? -11.761 -0.055 6.320 1.00 86.88 91 LEU A CA 1
ATOM 730 C C . LEU A 1 91 ? -13.102 -0.713 5.979 1.00 86.88 91 LEU A C 1
ATOM 732 O O . LEU A 1 91 ? -13.280 -1.901 6.228 1.00 86.88 91 LEU A O 1
ATOM 736 N N . SER A 1 92 ? -14.040 0.067 5.442 1.00 78.50 92 SER A N 1
ATOM 737 C CA . SER A 1 92 ? -15.376 -0.388 5.045 1.00 78.50 92 SER A CA 1
ATOM 738 C C . SER A 1 92 ? -15.716 0.143 3.658 1.00 78.50 92 SER A C 1
ATOM 740 O O . SER A 1 92 ? -15.487 1.320 3.361 1.00 78.50 92 SER A O 1
ATOM 742 N N . ALA A 1 93 ? -16.313 -0.710 2.823 1.00 65.38 93 ALA A N 1
ATOM 743 C CA . ALA A 1 93 ? -16.821 -0.322 1.511 1.00 65.38 93 ALA A CA 1
ATOM 744 C C . ALA A 1 93 ? -17.965 0.705 1.617 1.00 65.38 93 ALA A C 1
ATOM 746 O O . ALA A 1 93 ? -18.089 1.583 0.764 1.00 65.38 93 ALA A O 1
ATOM 747 N N . THR A 1 94 ? -18.760 0.662 2.693 1.00 69.38 94 THR A N 1
ATOM 748 C CA . THR A 1 94 ? -19.953 1.505 2.870 1.00 69.38 94 THR A CA 1
ATOM 749 C C . THR A 1 94 ? -19.889 2.360 4.130 1.00 69.38 94 THR A C 1
ATOM 751 O O . THR A 1 94 ? -19.448 1.896 5.182 1.00 69.38 94 THR A O 1
ATOM 754 N N . GLY A 1 95 ? -20.402 3.591 4.046 1.00 73.19 95 GLY A N 1
ATOM 755 C CA . GLY A 1 95 ? -20.659 4.443 5.214 1.00 73.19 95 GLY A CA 1
ATOM 756 C C . GLY A 1 95 ? -19.452 5.200 5.771 1.00 73.19 95 GLY A C 1
ATOM 757 O O . GLY A 1 95 ? -19.604 5.888 6.773 1.00 73.19 95 GLY A O 1
ATOM 758 N N . MET A 1 96 ? -18.284 5.105 5.130 1.00 85.19 96 MET A N 1
ATOM 759 C CA . MET A 1 96 ? -17.106 5.874 5.523 1.00 85.19 96 MET A CA 1
ATOM 760 C C . MET A 1 96 ? -17.091 7.249 4.857 1.00 85.19 96 MET A C 1
ATOM 762 O O . MET A 1 96 ? -17.207 7.351 3.632 1.00 85.19 96 MET A O 1
ATOM 766 N N . SER A 1 97 ? -16.896 8.295 5.656 1.00 88.12 97 SER A N 1
ATOM 767 C CA . SER A 1 97 ? -16.683 9.648 5.150 1.00 88.12 97 SER A CA 1
ATOM 768 C C . SER A 1 97 ? -15.350 9.762 4.406 1.00 88.12 97 SER A C 1
ATOM 770 O O . SER A 1 97 ? -14.391 9.034 4.666 1.00 88.12 97 SER A O 1
ATOM 772 N N . CYS A 1 98 ? -15.256 10.733 3.501 1.00 88.94 98 CYS A N 1
ATOM 773 C CA . CYS A 1 98 ? -14.015 10.984 2.773 1.00 88.94 98 CYS A CA 1
ATOM 774 C C . CYS A 1 98 ? -12.835 11.290 3.725 1.00 88.94 98 CYS A C 1
ATOM 776 O O . CYS A 1 98 ? -11.720 10.823 3.512 1.00 88.94 98 CYS A O 1
ATOM 778 N N . GLN A 1 99 ? -13.089 11.999 4.833 1.00 89.62 99 GLN A N 1
ATOM 779 C CA . GLN A 1 99 ? -12.063 12.322 5.834 1.00 89.62 99 GLN A CA 1
ATOM 780 C C . GLN A 1 99 ? -11.544 11.086 6.579 1.00 89.62 99 GLN A C 1
ATOM 782 O O . GLN A 1 99 ? -10.345 10.976 6.828 1.00 89.62 99 GLN A O 1
ATOM 787 N N . GLU A 1 100 ? -12.422 10.138 6.912 1.00 91.12 100 GLU A N 1
ATOM 788 C CA . GLU A 1 100 ? -12.007 8.865 7.510 1.00 91.12 100 GLU A CA 1
ATOM 789 C C . GLU A 1 100 ? -11.157 8.049 6.531 1.00 91.12 100 GLU A C 1
ATOM 791 O O . GLU A 1 100 ? -10.116 7.532 6.935 1.00 91.12 100 GLU A O 1
ATOM 796 N N . ARG A 1 101 ? -11.532 8.013 5.241 1.00 90.06 101 ARG A N 1
ATOM 797 C CA . ARG A 1 101 ? -10.717 7.376 4.190 1.00 90.06 101 ARG A CA 1
ATOM 798 C C . ARG A 1 101 ? -9.332 8.013 4.117 1.00 90.06 101 ARG A C 1
ATOM 800 O O . ARG A 1 101 ? -8.341 7.301 4.228 1.00 90.06 101 ARG A O 1
ATOM 807 N N . ILE A 1 102 ? -9.247 9.345 4.048 1.00 91.88 102 ILE A N 1
ATOM 808 C CA . ILE A 1 102 ? -7.961 10.062 4.051 1.00 91.88 102 ILE A CA 1
ATOM 809 C C . ILE A 1 102 ? -7.122 9.721 5.281 1.00 91.88 102 ILE A C 1
ATOM 811 O O . ILE A 1 102 ? -5.918 9.530 5.151 1.00 91.88 102 ILE A O 1
ATOM 815 N N . ALA A 1 103 ? -7.713 9.647 6.474 1.00 93.44 103 ALA A N 1
ATOM 816 C CA . ALA A 1 103 ? -6.952 9.338 7.683 1.00 93.44 103 ALA A CA 1
ATOM 817 C C . ALA A 1 103 ? -6.329 7.929 7.629 1.00 93.44 103 ALA A C 1
ATOM 819 O O . ALA A 1 103 ? -5.212 7.722 8.116 1.00 93.44 103 ALA A O 1
ATOM 820 N N . LEU A 1 104 ? -7.031 6.966 7.024 1.00 95.06 104 LEU A N 1
ATOM 821 C CA . LEU A 1 104 ? -6.526 5.613 6.796 1.00 95.06 104 LEU A CA 1
ATOM 822 C C . LEU A 1 104 ? -5.406 5.588 5.746 1.00 95.06 104 LEU A C 1
ATOM 824 O O . LEU A 1 104 ? -4.347 5.016 6.019 1.00 95.06 104 LEU A O 1
ATOM 828 N N . GLU A 1 105 ? -5.598 6.265 4.614 1.00 95.06 105 GLU A N 1
ATOM 829 C CA . GLU A 1 105 ? -4.581 6.439 3.564 1.00 95.06 105 GLU A CA 1
ATOM 830 C C . GLU A 1 105 ? -3.319 7.116 4.106 1.00 95.06 105 GLU A C 1
ATOM 832 O O . GLU A 1 105 ? -2.197 6.635 3.947 1.00 95.06 105 GLU A O 1
ATOM 837 N N . GLN A 1 106 ? -3.489 8.211 4.849 1.00 95.94 106 GLN A N 1
ATOM 838 C CA . GLN A 1 106 ? -2.396 8.965 5.453 1.00 95.94 106 GLN A CA 1
ATOM 839 C C . GLN A 1 106 ? -1.536 8.068 6.349 1.00 95.94 106 GLN A C 1
ATOM 841 O O . GLN A 1 106 ? -0.307 8.170 6.335 1.00 95.94 106 GLN A O 1
ATOM 846 N N . LYS A 1 107 ? -2.160 7.163 7.114 1.00 96.88 107 LYS A N 1
ATOM 847 C CA . LYS A 1 107 ? -1.441 6.201 7.955 1.00 96.88 107 LYS A CA 1
ATOM 848 C C . LYS A 1 107 ? -0.657 5.187 7.114 1.00 96.88 107 LYS A C 1
ATOM 850 O O . LYS A 1 107 ? 0.481 4.888 7.478 1.00 96.88 107 LYS A O 1
ATOM 855 N N . ALA A 1 108 ? -1.226 4.678 6.021 1.00 97.50 108 ALA A N 1
A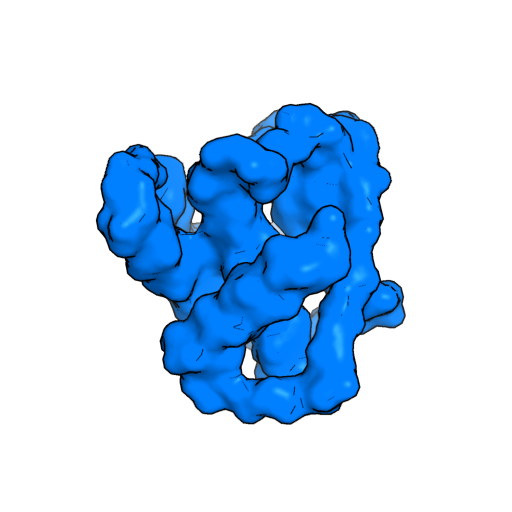TOM 856 C CA . ALA A 1 108 ? -0.543 3.752 5.115 1.00 97.50 108 ALA A CA 1
ATOM 857 C C . ALA A 1 108 ? 0.684 4.414 4.461 1.00 97.50 108 ALA A C 1
ATOM 859 O O . ALA A 1 108 ? 1.799 3.897 4.574 1.00 97.50 108 ALA A O 1
ATOM 860 N N . TYR A 1 109 ? 0.529 5.630 3.930 1.00 97.31 109 TYR A N 1
ATOM 861 C CA . TYR A 1 109 ? 1.637 6.410 3.370 1.00 97.31 109 TYR A CA 1
ATOM 862 C C . TYR A 1 109 ? 2.729 6.749 4.391 1.00 97.31 109 TYR A C 1
ATOM 864 O O . TYR A 1 109 ? 3.914 6.683 4.068 1.00 97.31 109 TYR A O 1
ATOM 872 N N . GLN A 1 110 ? 2.375 7.083 5.635 1.00 97.31 110 GLN A N 1
ATOM 873 C CA . GLN A 1 110 ? 3.367 7.327 6.693 1.00 97.31 110 GLN A CA 1
ATOM 874 C C . GLN A 1 110 ? 4.233 6.091 6.971 1.00 97.31 110 GLN A C 1
ATOM 876 O O . GLN A 1 110 ? 5.440 6.216 7.183 1.00 97.31 110 GLN A O 1
ATOM 881 N N . ILE A 1 111 ? 3.626 4.904 6.966 1.00 97.94 111 ILE A N 1
ATOM 882 C CA . ILE A 1 111 ? 4.331 3.635 7.180 1.00 97.94 111 ILE A CA 1
ATOM 883 C C . ILE A 1 111 ? 5.206 3.300 5.971 1.00 97.94 111 ILE A C 1
ATOM 885 O O . ILE A 1 111 ? 6.373 2.947 6.149 1.00 97.94 111 ILE A O 1
ATOM 889 N N . GLN A 1 112 ? 4.685 3.476 4.754 1.00 97.94 112 GLN A N 1
ATOM 890 C CA . GLN A 1 112 ? 5.457 3.325 3.520 1.00 97.94 112 GLN A CA 1
ATOM 891 C C . GLN A 1 112 ? 6.687 4.243 3.523 1.00 97.94 112 GLN A C 1
ATOM 893 O O . GLN A 1 112 ? 7.803 3.798 3.257 1.00 97.94 112 GLN A O 1
ATOM 898 N N . LEU A 1 113 ? 6.505 5.509 3.905 1.00 97.38 113 LEU A N 1
ATOM 899 C CA . LEU A 1 113 ? 7.581 6.490 3.999 1.00 97.38 113 LEU A CA 1
ATOM 900 C C . LEU A 1 113 ? 8.648 6.080 5.019 1.00 97.38 113 LEU A C 1
ATOM 902 O O . LEU A 1 113 ? 9.842 6.214 4.748 1.00 97.38 113 LEU A O 1
ATOM 906 N N . PHE A 1 114 ? 8.235 5.573 6.183 1.00 97.62 114 PHE A N 1
ATOM 907 C CA . PHE A 1 114 ? 9.166 5.061 7.187 1.00 97.62 114 PHE A CA 1
ATOM 908 C C . PHE A 1 114 ? 9.981 3.884 6.634 1.00 97.62 114 PHE A C 1
ATOM 910 O O . PHE A 1 114 ? 11.207 3.880 6.739 1.00 97.62 114 PHE A O 1
ATOM 917 N N . PHE A 1 115 ? 9.314 2.921 5.993 1.00 97.81 115 PHE A N 1
ATOM 918 C CA . PHE A 1 115 ? 9.965 1.761 5.388 1.00 97.81 115 PHE A CA 1
ATOM 919 C C . PHE A 1 115 ? 10.998 2.168 4.327 1.00 97.81 115 PHE A C 1
ATOM 921 O O . PHE A 1 115 ? 12.122 1.663 4.338 1.00 97.81 115 PHE A O 1
ATOM 928 N N . LEU A 1 116 ? 10.648 3.108 3.441 1.00 97.56 116 LEU A N 1
ATOM 929 C CA . LEU A 1 116 ? 11.555 3.629 2.413 1.00 97.56 116 LEU A CA 1
ATOM 930 C C . LEU A 1 116 ? 12.784 4.311 3.027 1.00 97.56 116 LEU A C 1
ATOM 932 O O . LEU A 1 116 ? 13.908 4.053 2.590 1.00 97.56 116 LEU A O 1
ATOM 936 N N . LYS A 1 117 ? 12.589 5.134 4.068 1.00 97.38 117 LYS A N 1
ATOM 937 C CA . LYS A 1 117 ? 13.682 5.828 4.773 1.00 97.38 117 LYS A CA 1
ATOM 938 C C . LYS A 1 117 ? 14.656 4.846 5.415 1.00 97.38 117 LYS A C 1
ATOM 940 O O . LYS A 1 117 ? 15.865 5.000 5.243 1.00 97.38 117 LYS A O 1
ATOM 945 N N . GLU A 1 118 ? 14.145 3.809 6.072 1.00 97.62 118 GLU A N 1
ATOM 946 C CA . GLU A 1 118 ? 14.986 2.793 6.713 1.00 97.62 118 GLU A CA 1
ATOM 947 C C . GLU A 1 118 ? 15.837 2.012 5.698 1.00 97.62 118 GLU A C 1
ATOM 949 O O . GLU A 1 118 ? 16.992 1.672 5.957 1.00 97.62 118 GLU A O 1
ATOM 954 N N . HIS A 1 119 ? 15.308 1.810 4.489 1.00 97.00 119 HIS A N 1
ATOM 955 C CA . HIS A 1 119 ? 16.009 1.147 3.388 1.00 97.00 119 HIS A CA 1
ATOM 956 C C . HIS A 1 119 ? 16.773 2.109 2.465 1.00 97.00 119 HIS A C 1
ATOM 958 O O . HIS A 1 119 ? 17.258 1.686 1.412 1.00 97.00 119 HIS A O 1
ATOM 964 N N . LYS A 1 120 ? 16.908 3.386 2.855 1.00 97.00 120 LYS A N 1
ATOM 965 C CA . LYS A 1 120 ? 17.632 4.437 2.116 1.00 97.00 120 LYS A CA 1
ATOM 966 C C . LYS A 1 120 ? 17.157 4.602 0.665 1.00 97.00 120 LYS A C 1
ATOM 968 O O . LYS A 1 120 ? 17.960 4.881 -0.224 1.00 97.00 120 LYS A O 1
ATOM 973 N N . GLN A 1 121 ? 15.862 4.404 0.438 1.00 96.88 121 GLN A N 1
ATOM 974 C CA . GLN A 1 121 ? 15.217 4.589 -0.860 1.00 96.88 121 GLN A CA 1
ATOM 975 C C . GLN A 1 121 ? 14.777 6.041 -1.066 1.00 96.88 121 GLN A C 1
ATOM 977 O O . GLN A 1 121 ? 14.718 6.832 -0.122 1.00 96.88 121 GLN A O 1
ATOM 982 N N . GLN A 1 122 ? 14.461 6.388 -2.315 1.00 93.12 122 GLN A N 1
ATOM 983 C CA . GLN A 1 122 ? 13.853 7.676 -2.651 1.00 93.12 122 GLN A CA 1
ATOM 984 C C . GLN A 1 122 ? 12.431 7.762 -2.086 1.00 93.12 122 GLN A C 1
ATOM 986 O O . GLN A 1 122 ? 11.687 6.784 -2.113 1.00 93.12 122 GLN A O 1
ATOM 991 N N . THR A 1 123 ? 12.053 8.939 -1.588 1.00 95.31 123 THR A N 1
ATOM 992 C CA . THR A 1 123 ? 10.765 9.163 -0.905 1.00 95.31 123 THR A CA 1
ATOM 993 C C . THR A 1 123 ? 9.869 10.190 -1.582 1.00 95.31 123 THR A C 1
ATOM 995 O O . THR A 1 123 ? 8.748 10.397 -1.126 1.00 95.31 123 THR A O 1
ATOM 998 N N . TYR A 1 124 ? 10.349 10.832 -2.651 1.00 93.31 124 TYR A N 1
ATOM 999 C CA . TYR A 1 124 ? 9.698 11.988 -3.269 1.00 93.31 124 TYR A CA 1
ATOM 1000 C C . TYR A 1 124 ? 8.238 11.717 -3.652 1.00 93.31 124 TYR A C 1
ATOM 1002 O O . TYR A 1 124 ? 7.362 12.494 -3.279 1.00 93.31 124 TYR A O 1
ATOM 1010 N N . ASP A 1 125 ? 7.964 10.593 -4.319 1.00 90.62 125 ASP A N 1
ATOM 1011 C CA . ASP A 1 125 ? 6.608 10.261 -4.773 1.00 90.62 125 ASP A CA 1
ATOM 1012 C C . ASP A 1 125 ? 5.655 10.032 -3.595 1.00 90.62 125 ASP A C 1
ATOM 1014 O O . ASP A 1 125 ? 4.534 10.537 -3.586 1.00 90.62 125 ASP A O 1
ATOM 1018 N N . THR A 1 126 ? 6.121 9.325 -2.562 1.00 91.62 126 THR A N 1
ATOM 1019 C CA . THR A 1 126 ? 5.355 9.053 -1.338 1.00 91.62 126 THR A CA 1
ATOM 1020 C C . THR A 1 126 ? 5.093 10.335 -0.545 1.00 91.62 126 THR A C 1
ATOM 1022 O O . THR A 1 126 ? 3.991 10.539 -0.039 1.00 91.62 126 THR A O 1
ATOM 1025 N N . GLU A 1 127 ? 6.084 11.225 -0.441 1.00 92.81 127 GLU A N 1
ATOM 1026 C CA . GLU A 1 127 ? 5.950 12.518 0.241 1.00 92.81 127 GLU A CA 1
ATOM 1027 C C . GLU A 1 127 ? 5.009 13.459 -0.521 1.00 92.81 127 GLU A C 1
ATOM 1029 O O . GLU A 1 127 ? 4.186 14.138 0.097 1.00 92.81 127 GLU A O 1
ATOM 1034 N N . MET A 1 128 ? 5.068 13.454 -1.855 1.00 91.50 128 MET A N 1
ATOM 1035 C CA . MET A 1 128 ? 4.145 14.200 -2.708 1.00 91.50 128 MET A CA 1
ATOM 1036 C C . MET A 1 128 ? 2.712 13.672 -2.583 1.00 91.50 128 MET A C 1
ATOM 1038 O O . MET A 1 128 ? 1.797 14.470 -2.383 1.00 91.50 128 MET A O 1
ATOM 1042 N N . ALA A 1 129 ? 2.510 12.352 -2.637 1.00 89.19 129 ALA A N 1
ATOM 1043 C CA . ALA A 1 129 ? 1.194 11.742 -2.457 1.00 89.19 129 ALA A CA 1
ATOM 1044 C C . ALA A 1 129 ? 0.591 12.126 -1.098 1.00 89.19 129 ALA A C 1
ATOM 1046 O O . ALA A 1 129 ? -0.518 12.655 -1.042 1.00 89.19 129 ALA A O 1
ATOM 1047 N N . LEU A 1 130 ? 1.366 11.985 -0.016 1.00 91.06 130 LEU A N 1
ATOM 1048 C CA . LEU A 1 130 ? 0.961 12.371 1.337 1.00 91.06 130 LEU A CA 1
ATOM 1049 C C . LEU A 1 130 ? 0.569 13.857 1.437 1.00 91.06 130 LEU A C 1
ATOM 1051 O O . LEU A 1 130 ? -0.389 14.193 2.133 1.00 91.06 130 LEU A O 1
ATOM 1055 N N . ALA A 1 131 ? 1.287 14.746 0.743 1.00 91.06 131 ALA A N 1
ATOM 1056 C CA . ALA A 1 131 ? 0.983 16.176 0.707 1.00 91.06 131 ALA A CA 1
ATOM 1057 C C . ALA A 1 131 ? -0.294 16.503 -0.090 1.00 91.06 131 ALA A C 1
ATOM 1059 O O . ALA A 1 131 ? -0.976 17.477 0.227 1.00 91.06 131 ALA A O 1
ATOM 1060 N N . MET A 1 132 ? -0.623 15.699 -1.104 1.00 89.00 132 MET A N 1
ATOM 1061 C CA . MET A 1 132 ? -1.801 15.884 -1.959 1.00 89.00 132 MET A CA 1
ATOM 1062 C C . MET A 1 132 ? -3.075 15.244 -1.394 1.00 89.00 132 MET A C 1
ATOM 1064 O O . MET A 1 132 ? -4.167 15.701 -1.734 1.00 89.00 132 MET A O 1
ATOM 1068 N N . LEU A 1 133 ? -2.962 14.243 -0.510 1.00 86.50 133 LEU A N 1
ATOM 1069 C CA . LEU A 1 133 ? -4.107 13.537 0.084 1.00 86.50 133 LEU A CA 1
ATOM 1070 C C . LEU A 1 133 ? -5.228 14.463 0.585 1.00 86.50 133 LEU A C 1
ATOM 1072 O O . LEU A 1 133 ? -6.373 14.217 0.216 1.00 86.50 133 LEU A O 1
ATOM 1076 N N . PRO A 1 134 ? -4.969 15.542 1.359 1.00 85.25 134 PRO A N 1
ATOM 1077 C CA . PRO A 1 134 ? -6.040 16.398 1.882 1.00 85.25 134 PRO A CA 1
ATOM 1078 C C . PRO A 1 134 ? -6.910 17.045 0.795 1.00 85.25 134 PRO A C 1
ATOM 1080 O O . PRO A 1 134 ? -8.077 17.355 1.038 1.00 85.25 134 PRO A O 1
ATOM 1083 N N . SER A 1 135 ? -6.359 17.247 -0.403 1.00 82.69 135 SER A N 1
ATOM 1084 C CA . SER A 1 135 ? -7.077 17.815 -1.545 1.00 82.69 135 SER A CA 1
ATOM 1085 C C . SER A 1 135 ? -7.997 16.806 -2.236 1.00 82.69 135 SER A C 1
ATOM 1087 O O . SER A 1 135 ? -8.894 17.229 -2.963 1.00 82.69 135 SER A O 1
ATOM 1089 N N . ALA A 1 136 ? -7.849 15.500 -1.980 1.00 79.62 136 ALA A N 1
ATOM 1090 C CA . ALA A 1 136 ? -8.695 14.465 -2.578 1.00 79.62 136 ALA A CA 1
ATOM 1091 C C . ALA A 1 136 ? -10.176 14.608 -2.179 1.00 79.62 136 ALA A C 1
ATOM 1093 O O . ALA A 1 136 ? -11.054 14.357 -2.995 1.00 79.62 136 ALA A O 1
ATOM 1094 N N . CYS A 1 137 ? -10.463 15.100 -0.968 1.00 78.00 137 CYS A N 1
ATOM 1095 C CA . CYS A 1 137 ? -11.835 15.363 -0.509 1.00 78.00 137 CYS A CA 1
ATOM 1096 C C . CYS A 1 137 ? -12.362 16.769 -0.838 1.00 78.00 137 CYS A C 1
ATOM 1098 O O . CYS A 1 137 ? -13.459 17.117 -0.410 1.00 78.00 137 CYS A O 1
ATOM 1100 N N . GLN A 1 138 ? -11.581 17.617 -1.517 1.00 65.94 138 GLN A N 1
ATOM 1101 C CA . GLN A 1 138 ? -11.998 18.986 -1.862 1.00 65.94 138 GLN A CA 1
ATOM 1102 C C . GLN A 1 138 ? -12.724 19.067 -3.212 1.00 65.94 138 GLN A C 1
ATOM 1104 O O . GLN A 1 138 ? -13.206 20.138 -3.579 1.00 65.94 138 GLN A O 1
ATOM 1109 N N . GLN A 1 139 ? -12.825 17.951 -3.938 1.00 53.06 139 GLN A N 1
ATOM 1110 C CA . GLN A 1 139 ? -13.733 17.821 -5.071 1.00 53.06 139 GLN A CA 1
ATOM 1111 C C . GLN A 1 139 ? -15.148 17.602 -4.507 1.00 53.06 139 GLN A C 1
ATOM 1113 O O . GLN A 1 139 ? -15.356 16.609 -3.809 1.00 53.06 139 GLN A O 1
ATOM 1118 N N . PRO A 1 140 ? -16.110 18.515 -4.727 1.00 40.62 140 PRO A N 1
ATOM 1119 C CA . PRO A 1 140 ? -17.501 18.209 -4.435 1.00 40.62 140 PRO A CA 1
ATOM 1120 C C . PRO A 1 140 ? -17.929 17.051 -5.338 1.00 40.62 140 PRO A C 1
ATOM 1122 O O . PRO A 1 140 ? -17.615 17.066 -6.529 1.00 40.62 140 PRO A O 1
ATOM 1125 N N . ASP A 1 141 ? -18.618 16.068 -4.761 1.00 40.94 141 ASP A N 1
A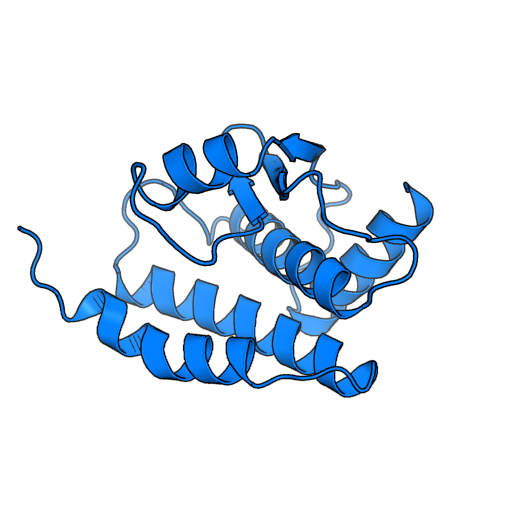TOM 1126 C CA . ASP A 1 141 ? -19.265 14.978 -5.489 1.00 40.94 141 ASP A CA 1
ATOM 1127 C C . ASP A 1 141 ? -19.974 15.538 -6.738 1.00 40.94 141 ASP A C 1
ATOM 1129 O O . ASP A 1 141 ? -20.855 16.398 -6.627 1.00 40.94 141 ASP A O 1
ATOM 1133 N N . SER A 1 142 ? -19.540 15.106 -7.923 1.00 34.44 142 SER A N 1
ATOM 1134 C CA . SER A 1 142 ? -20.206 15.390 -9.199 1.00 34.44 142 SER A CA 1
ATOM 1135 C C . SER A 1 142 ? -21.225 14.310 -9.516 1.00 34.44 142 SER A C 1
ATOM 1137 O O . SER A 1 142 ? -20.802 13.131 -9.490 1.00 34.44 142 SER A O 1
#